Protein AF-A0A935SZF3-F1 (afdb_monomer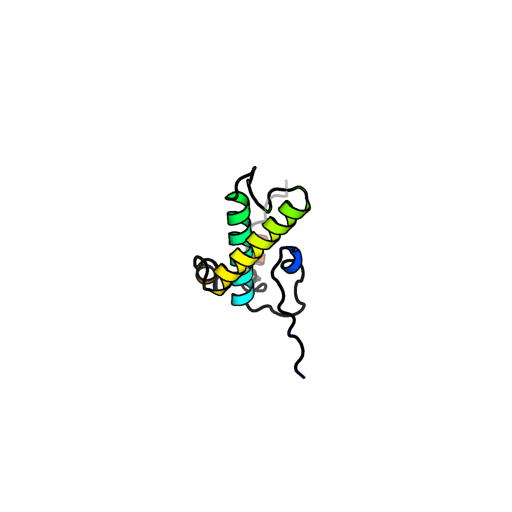_lite)

pLDDT: mean 71.47, std 18.25, range [33.41, 92.5]

Foldseek 3Di:
DDDPPPPPQLDVVSVVPPPPDPDDLLNVLLSVQLVVQLVVCVVPDDPQDDDDLRDDPRSVVVSSVVSSVVSSVLSVVCHPCRSVVCPPVPDDPPPPPPCPVVNVVVVVVVDDDPDDD

Radius of gyration: 24.17 Å; chains: 1; bounding box: 46×32×81 Å

Secondary structure (DSSP, 8-state):
----------SGGGSS---SS---HHHHHHHHHHHHHHHHHHHHS-SS--STT-SHHHHHHHHHHHHHHHHHHHHHTTTTSHHHHHTT-S--TT------HHHHHHHHHT-------

Sequence (117 aa):
MNAIDSVGIPTELSLGKMAEGKTDEATALRNFEAYFLGEMMRIAAPENPTGLFDGGQAGRMYR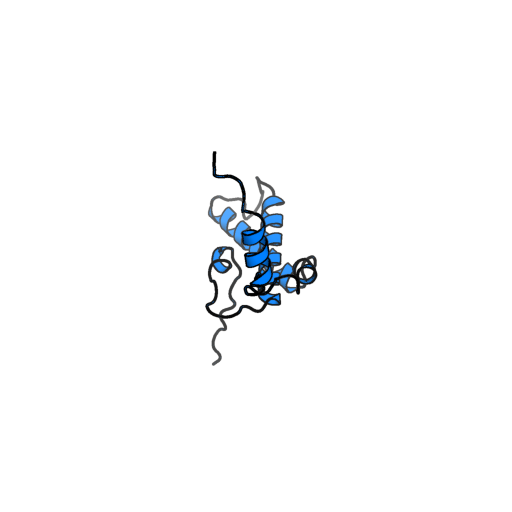EHFHQELARMVAESGGVGLAASMAGQLTKPGDEEKITPEAERASKAVRPEEQGR

Structure (mmCIF, N/CA/C/O backbone):
data_AF-A0A935SZF3-F1
#
_entry.id   AF-A0A935SZF3-F1
#
loop_
_atom_site.group_PDB
_atom_site.id
_atom_site.type_symbol
_atom_site.label_atom_id
_atom_site.label_alt_id
_atom_site.label_comp_id
_atom_site.label_asym_id
_atom_site.label_entity_id
_atom_site.label_seq_id
_atom_site.pdbx_PDB_ins_code
_atom_site.Cartn_x
_atom_site.Cartn_y
_atom_site.Cartn_z
_atom_site.occupancy
_atom_site.B_iso_or_equiv
_atom_site.auth_seq_id
_atom_site.auth_comp_id
_atom_site.auth_asym_id
_atom_site.auth_atom_id
_atom_site.pdbx_PDB_model_num
ATOM 1 N N . MET A 1 1 ? -27.575 11.885 -11.123 1.00 33.41 1 MET A N 1
ATOM 2 C CA . MET A 1 1 ? -26.174 11.669 -11.543 1.00 33.41 1 MET A CA 1
ATOM 3 C C . MET A 1 1 ? -25.353 11.715 -10.274 1.00 33.41 1 MET A C 1
ATOM 5 O O . MET A 1 1 ? -25.267 12.778 -9.675 1.00 33.41 1 MET A O 1
ATOM 9 N N . ASN A 1 2 ? -24.936 10.548 -9.783 1.00 35.25 2 ASN A N 1
ATOM 10 C CA . ASN A 1 2 ? -24.305 10.423 -8.472 1.00 35.25 2 ASN A CA 1
ATOM 11 C C . ASN A 1 2 ? -22.895 11.001 -8.504 1.00 35.25 2 ASN A C 1
ATOM 13 O O . ASN A 1 2 ? -22.170 10.828 -9.485 1.00 35.25 2 ASN A O 1
ATOM 17 N N . ALA A 1 3 ? -22.572 11.717 -7.430 1.00 41.19 3 ALA A N 1
ATOM 18 C CA . ALA A 1 3 ? -21.259 12.251 -7.146 1.00 41.19 3 ALA A CA 1
ATOM 19 C C . ALA A 1 3 ? -20.209 11.147 -7.292 1.00 41.19 3 ALA A C 1
ATOM 21 O O . ALA A 1 3 ? -20.414 10.017 -6.853 1.00 41.19 3 ALA A O 1
ATOM 22 N N . ILE A 1 4 ? -19.100 11.483 -7.941 1.00 39.12 4 ILE A N 1
ATOM 23 C CA . ILE A 1 4 ? -17.894 10.668 -7.916 1.00 39.12 4 ILE A CA 1
ATOM 24 C C . ILE A 1 4 ? -17.410 10.734 -6.469 1.00 39.12 4 ILE A C 1
ATOM 26 O O . ILE A 1 4 ? -16.824 11.738 -6.064 1.00 39.12 4 ILE A O 1
ATOM 30 N N . ASP A 1 5 ? -17.744 9.712 -5.681 1.00 38.84 5 ASP A N 1
ATOM 31 C CA . ASP A 1 5 ? -17.179 9.519 -4.353 1.00 38.84 5 ASP A CA 1
ATOM 32 C C . ASP A 1 5 ? -15.662 9.600 -4.494 1.00 38.84 5 ASP A C 1
ATOM 34 O O . ASP A 1 5 ? -15.050 8.888 -5.297 1.00 38.84 5 ASP A O 1
ATOM 38 N N . SER A 1 6 ? -15.054 10.529 -3.761 1.00 42.41 6 SER A N 1
ATOM 39 C CA . SER A 1 6 ? -13.610 10.647 -3.682 1.00 42.41 6 SER A CA 1
ATOM 40 C C . SER A 1 6 ? -13.075 9.353 -3.081 1.00 42.41 6 SER A C 1
ATOM 42 O O . SER A 1 6 ? -13.034 9.199 -1.860 1.00 42.41 6 SER A O 1
ATOM 44 N N . VAL A 1 7 ? -12.691 8.406 -3.934 1.00 42.78 7 VAL A N 1
ATOM 45 C CA . VAL A 1 7 ? -11.882 7.259 -3.541 1.00 42.78 7 VAL A CA 1
ATOM 46 C C . VAL A 1 7 ? -10.565 7.863 -3.074 1.00 42.78 7 VAL A C 1
ATOM 48 O O . VAL A 1 7 ? -9.718 8.222 -3.888 1.00 42.78 7 VAL A O 1
ATOM 51 N N . GLY A 1 8 ? -10.450 8.106 -1.769 1.00 43.38 8 GLY A N 1
ATOM 52 C CA . GLY A 1 8 ? -9.250 8.643 -1.153 1.00 43.38 8 GLY A CA 1
ATOM 53 C C . GLY A 1 8 ? -8.135 7.642 -1.378 1.00 43.38 8 GLY A C 1
ATOM 54 O O . GLY A 1 8 ? -8.052 6.655 -0.661 1.00 43.38 8 GLY A O 1
ATOM 55 N N . ILE A 1 9 ? -7.340 7.857 -2.424 1.00 44.31 9 ILE A N 1
ATOM 56 C CA . ILE A 1 9 ? -6.173 7.041 -2.746 1.00 44.31 9 ILE A CA 1
ATOM 57 C C . ILE A 1 9 ? -5.261 7.131 -1.524 1.00 44.31 9 ILE A C 1
ATOM 59 O O . ILE A 1 9 ? -4.775 8.230 -1.262 1.00 44.31 9 ILE A O 1
ATOM 63 N N . PRO A 1 10 ? -5.019 6.059 -0.751 1.00 49.09 10 PRO A N 1
ATOM 64 C CA . PRO A 1 10 ? -4.071 6.101 0.343 1.00 49.09 10 PRO A CA 1
ATOM 65 C C . PRO A 1 10 ? -2.643 6.064 -0.226 1.00 49.09 10 PRO A C 1
ATOM 67 O O . PRO A 1 10 ? -1.956 5.055 -0.181 1.00 49.09 10 PRO A O 1
ATOM 70 N N . THR A 1 11 ? -2.211 7.161 -0.845 1.00 54.22 11 THR A N 1
ATOM 71 C CA . THR A 1 11 ? -0.805 7.441 -1.164 1.00 54.22 11 THR A CA 1
ATOM 72 C C . THR A 1 11 ? -0.102 7.911 0.117 1.00 54.22 11 THR A C 1
ATOM 74 O O . THR A 1 11 ? -0.780 8.261 1.081 1.00 54.22 11 THR A O 1
ATOM 77 N N . GLU A 1 12 ? 1.231 8.019 0.161 1.00 49.06 12 GLU A N 1
ATOM 78 C CA . GLU A 1 12 ? 1.919 8.676 1.300 1.00 49.06 12 GLU A CA 1
ATOM 79 C C . GLU A 1 12 ? 1.337 10.074 1.622 1.00 49.06 12 GLU A C 1
ATOM 81 O O . GLU A 1 12 ? 1.348 10.530 2.762 1.00 49.06 12 GLU A O 1
ATOM 86 N N . LEU A 1 13 ? 0.714 10.710 0.623 1.00 43.34 13 LEU A N 1
ATOM 87 C CA . LEU A 1 13 ? -0.033 11.964 0.732 1.00 43.34 13 LEU A CA 1
ATOM 88 C C . LEU A 1 13 ? -1.335 11.887 1.562 1.00 43.34 13 LEU A C 1
ATOM 90 O O . LEU A 1 13 ? -1.852 12.914 2.002 1.00 43.34 13 LEU A O 1
ATOM 94 N N . SER A 1 14 ? -1.876 10.694 1.783 1.00 49.66 14 SER A N 1
ATOM 95 C CA . SER A 1 14 ? -3.153 10.450 2.467 1.00 49.66 14 SER A CA 1
ATOM 96 C C . SER A 1 14 ? -3.006 10.056 3.926 1.00 49.66 14 SER A C 1
ATOM 98 O O . SER A 1 14 ? -3.979 10.142 4.670 1.00 49.66 14 SER A O 1
ATOM 100 N N . LEU A 1 15 ? -1.786 9.746 4.372 1.00 52.81 15 LEU A N 1
ATOM 101 C CA . LEU A 1 15 ? -1.447 9.798 5.797 1.00 52.81 15 LEU A CA 1
ATOM 102 C C . LEU A 1 15 ? -1.479 11.246 6.331 1.00 52.81 15 LEU A C 1
ATOM 104 O O . LEU A 1 15 ? -1.604 11.457 7.532 1.00 52.81 15 LEU A O 1
ATOM 108 N N . GLY A 1 16 ? -1.398 12.245 5.440 1.00 40.94 16 GLY A N 1
ATOM 109 C CA . GLY A 1 16 ? -1.334 13.670 5.780 1.00 40.94 16 GLY A CA 1
ATOM 110 C C . GLY A 1 16 ? -2.675 14.405 5.866 1.00 40.94 16 GLY A C 1
ATOM 111 O O . GLY A 1 16 ? -2.723 15.503 6.419 1.00 40.94 16 GLY A O 1
ATOM 112 N N . LYS A 1 17 ? -3.782 13.833 5.374 1.00 47.19 17 LYS A N 1
ATOM 113 C CA . LYS A 1 17 ? -5.117 14.368 5.677 1.00 47.19 17 LYS A CA 1
ATOM 114 C C . LYS A 1 17 ? -5.647 13.652 6.908 1.00 47.19 17 LYS A C 1
ATOM 116 O O . LYS A 1 17 ? -6.379 12.673 6.796 1.00 47.19 17 LYS A O 1
ATOM 121 N N . MET A 1 18 ? -5.308 14.185 8.083 1.00 46.38 18 MET A N 1
ATOM 122 C CA . MET A 1 18 ? -6.175 14.033 9.249 1.00 46.38 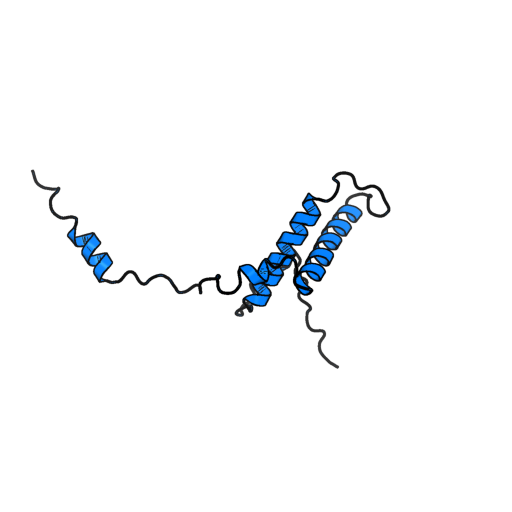18 MET A CA 1
ATOM 123 C C . MET A 1 18 ? -7.546 14.567 8.835 1.00 46.38 18 MET A C 1
ATOM 125 O O . MET A 1 18 ? -7.766 15.775 8.794 1.00 46.38 18 MET A O 1
ATOM 129 N N . ALA A 1 19 ? -8.436 13.675 8.404 1.00 49.44 19 ALA A N 1
ATOM 130 C CA . ALA A 1 19 ? -9.824 14.029 8.203 1.00 49.44 19 ALA A CA 1
ATOM 131 C C . ALA A 1 19 ? -10.321 14.597 9.537 1.00 49.44 19 ALA A C 1
ATOM 133 O O . ALA A 1 19 ? -10.109 13.986 10.582 1.00 49.44 19 ALA A O 1
ATOM 134 N N . GLU A 1 20 ? -10.982 15.751 9.518 1.00 52.34 20 GLU A N 1
ATOM 135 C CA . GLU A 1 20 ? -11.605 16.379 10.697 1.00 52.34 20 GLU A CA 1
ATOM 136 C C . GLU A 1 20 ? -12.774 15.545 11.281 1.00 52.34 20 GLU A C 1
ATOM 138 O O . GLU A 1 20 ? -13.616 16.048 12.021 1.00 52.34 20 G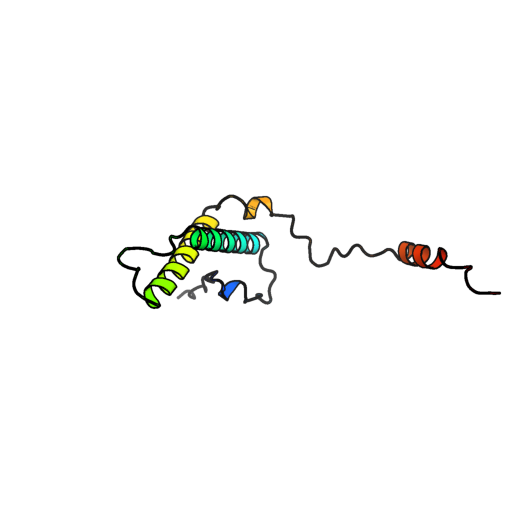LU A O 1
ATOM 143 N N . GLY A 1 21 ? -12.845 14.250 10.965 1.00 55.44 21 GLY A N 1
ATOM 144 C CA . GLY A 1 21 ? -13.809 13.289 11.478 1.00 55.44 21 GLY A CA 1
ATOM 145 C C . GLY A 1 21 ? -13.102 12.056 12.032 1.00 55.44 21 GLY A C 1
ATOM 146 O O . GLY A 1 21 ? -12.009 11.703 11.601 1.00 55.44 21 GLY A O 1
ATOM 147 N N . LYS A 1 22 ? -13.746 11.382 12.992 1.00 59.12 22 LYS A N 1
ATOM 148 C CA . LYS A 1 22 ? -13.304 10.080 13.510 1.00 59.12 22 LYS A CA 1
ATOM 149 C C . LYS A 1 22 ? -13.224 9.078 12.354 1.00 59.12 22 LYS A C 1
ATOM 151 O O . LYS A 1 22 ? -14.239 8.494 11.985 1.00 59.12 22 LYS A O 1
ATOM 156 N N . THR A 1 23 ? -12.037 8.901 11.781 1.00 64.25 23 THR A N 1
ATOM 157 C CA . THR A 1 23 ? -11.761 7.800 10.860 1.00 64.25 23 THR A CA 1
ATOM 158 C C . THR A 1 23 ? -12.011 6.496 11.604 1.00 64.25 23 THR A C 1
ATOM 160 O O . THR A 1 23 ? -11.533 6.313 12.723 1.00 64.25 23 THR A O 1
ATOM 163 N N . ASP A 1 24 ? -12.796 5.616 10.992 1.00 82.12 24 ASP A N 1
ATOM 164 C CA . ASP A 1 24 ? -13.047 4.274 11.498 1.00 82.12 24 ASP A CA 1
ATOM 165 C C . ASP A 1 24 ? -11.718 3.522 11.710 1.00 82.12 24 ASP A C 1
ATOM 167 O O . ASP A 1 24 ? -10.833 3.553 10.850 1.00 82.12 24 ASP A O 1
ATOM 171 N N . GLU A 1 25 ? -11.567 2.868 12.864 1.00 84.06 25 GLU A N 1
ATOM 172 C CA . GLU A 1 25 ? -10.324 2.198 13.271 1.00 84.06 25 GLU A CA 1
ATOM 173 C C . GLU A 1 25 ? -9.901 1.148 12.240 1.00 84.06 25 GLU A C 1
ATOM 175 O O . GLU A 1 25 ? -8.730 1.080 11.868 1.00 84.06 25 GLU A O 1
ATOM 180 N N . ALA A 1 26 ? -10.861 0.387 11.704 1.00 85.12 26 ALA A N 1
ATOM 181 C CA . ALA A 1 26 ? -10.572 -0.623 10.692 1.00 85.12 26 ALA A CA 1
ATOM 182 C C . ALA A 1 26 ? -10.041 0.008 9.396 1.00 85.12 26 ALA A C 1
ATOM 184 O O . ALA A 1 26 ? -9.140 -0.542 8.761 1.00 85.12 26 ALA A O 1
ATOM 185 N N . THR A 1 27 ? -10.544 1.186 9.026 1.00 85.25 27 THR A N 1
ATOM 186 C CA . THR A 1 27 ? -10.038 1.949 7.876 1.00 85.25 27 THR A CA 1
ATOM 187 C C . THR A 1 27 ? -8.622 2.473 8.130 1.00 85.25 27 THR A C 1
ATOM 189 O O . THR A 1 27 ? -7.758 2.350 7.261 1.00 85.25 27 THR A O 1
ATOM 192 N N . ALA A 1 28 ? -8.349 3.008 9.323 1.00 86.19 28 ALA A N 1
ATOM 193 C CA . ALA A 1 28 ? -7.018 3.490 9.693 1.00 86.19 28 ALA A CA 1
ATOM 194 C C . ALA A 1 28 ? -5.978 2.354 9.704 1.00 86.19 28 ALA A C 1
ATOM 196 O O . ALA A 1 28 ? -4.898 2.496 9.128 1.00 86.19 28 ALA A O 1
ATOM 197 N N . LEU A 1 29 ? -6.329 1.208 10.289 1.00 89.50 29 LEU A N 1
ATOM 198 C CA . LEU A 1 29 ? -5.470 0.026 10.349 1.00 89.50 29 LEU A CA 1
ATOM 199 C C . LEU A 1 29 ? -5.225 -0.591 8.968 1.00 89.50 29 LEU A C 1
ATOM 201 O O . LEU A 1 29 ? -4.099 -0.984 8.667 1.00 89.50 29 LEU A O 1
ATOM 205 N N . ARG A 1 30 ? -6.238 -0.622 8.094 1.00 89.75 30 ARG A N 1
ATOM 206 C CA . ARG A 1 30 ? -6.069 -1.068 6.703 1.00 89.75 30 ARG A CA 1
ATOM 207 C C . ARG A 1 30 ? -5.143 -0.141 5.917 1.00 89.75 30 ARG A C 1
ATOM 209 O O . ARG A 1 30 ? -4.284 -0.620 5.183 1.00 89.75 30 ARG A O 1
ATOM 216 N N . ASN A 1 31 ? -5.285 1.174 6.086 1.00 87.81 31 ASN A N 1
ATOM 217 C CA . ASN A 1 31 ? -4.398 2.149 5.447 1.00 87.81 31 ASN A CA 1
ATOM 218 C C . ASN A 1 31 ? -2.954 2.007 5.946 1.00 87.81 31 ASN A C 1
ATOM 220 O O . ASN A 1 31 ? -2.017 2.121 5.158 1.00 87.81 31 ASN A O 1
ATOM 224 N N . PHE A 1 32 ? -2.772 1.715 7.235 1.00 89.75 32 PHE A N 1
ATOM 225 C CA . PHE A 1 32 ? -1.461 1.409 7.797 1.00 89.75 32 PHE A CA 1
ATOM 226 C C . PHE A 1 32 ? -0.855 0.133 7.195 1.00 89.75 32 PHE A C 1
ATOM 228 O O . PHE A 1 32 ? 0.302 0.147 6.781 1.00 89.75 32 PHE A O 1
ATOM 235 N N . GLU A 1 33 ? -1.626 -0.953 7.090 1.00 90.50 33 GLU A N 1
ATOM 236 C CA . GLU A 1 33 ? -1.153 -2.192 6.462 1.00 90.50 33 GLU A CA 1
ATOM 237 C C . GLU A 1 33 ? -0.776 -1.975 4.987 1.00 90.50 33 GLU A C 1
ATOM 239 O O . GLU A 1 33 ? 0.277 -2.442 4.553 1.00 90.50 33 GLU A O 1
ATOM 244 N N . ALA A 1 34 ? -1.573 -1.208 4.235 1.00 91.44 34 ALA A N 1
ATOM 245 C CA . ALA A 1 34 ? -1.251 -0.832 2.858 1.00 91.44 34 ALA A CA 1
ATOM 246 C C . ALA A 1 34 ? 0.069 -0.050 2.772 1.00 91.44 34 ALA A C 1
ATOM 248 O O . ALA A 1 34 ? 0.921 -0.358 1.941 1.00 91.44 34 ALA A O 1
ATOM 249 N N . TYR A 1 35 ? 0.272 0.928 3.656 1.00 90.25 35 TYR A N 1
ATOM 250 C CA . TYR A 1 35 ? 1.521 1.684 3.723 1.00 90.25 35 TYR A CA 1
ATOM 251 C C . TYR A 1 35 ? 2.723 0.774 4.006 1.00 90.25 35 TYR A C 1
ATOM 253 O O . TYR A 1 35 ? 3.717 0.797 3.279 1.00 90.25 35 TYR A O 1
ATOM 261 N N . PHE A 1 36 ? 2.605 -0.073 5.029 1.00 92.25 36 PHE A N 1
ATOM 262 C CA . PHE A 1 36 ? 3.654 -1.004 5.426 1.00 92.25 36 PHE A CA 1
ATOM 263 C C . PHE A 1 36 ? 4.036 -1.956 4.286 1.00 92.25 36 PHE A C 1
ATOM 265 O O . PHE A 1 36 ? 5.217 -2.122 3.979 1.00 92.25 36 PHE A O 1
ATOM 272 N N . LEU A 1 37 ? 3.044 -2.554 3.622 1.00 92.19 37 LEU A N 1
ATOM 273 C CA . LEU A 1 37 ? 3.278 -3.442 2.485 1.00 92.19 37 LEU A CA 1
ATOM 274 C C . LEU A 1 37 ? 3.929 -2.704 1.310 1.00 92.19 37 LEU A C 1
ATOM 276 O O . LEU A 1 37 ? 4.826 -3.260 0.678 1.00 92.19 37 LEU A O 1
ATOM 280 N N . GLY A 1 38 ? 3.526 -1.460 1.044 1.00 91.62 38 GLY A N 1
ATOM 281 C CA . GLY A 1 38 ? 4.118 -0.631 -0.007 1.00 91.62 38 GLY A CA 1
ATOM 282 C C . GLY A 1 38 ? 5.603 -0.383 0.236 1.00 91.62 38 GLY A C 1
ATOM 283 O O . GLY A 1 38 ? 6.417 -0.550 -0.674 1.00 91.62 38 GLY A O 1
ATOM 284 N N . GLU A 1 39 ? 5.971 -0.079 1.479 1.00 91.38 39 GLU A N 1
ATOM 285 C CA . GLU A 1 39 ? 7.366 0.119 1.866 1.00 91.38 39 GLU A CA 1
ATOM 286 C C . GLU A 1 39 ? 8.177 -1.181 1.784 1.00 91.38 39 GLU A C 1
ATOM 288 O O . GLU A 1 39 ? 9.292 -1.192 1.258 1.00 91.38 39 GLU A O 1
ATOM 293 N N . MET A 1 40 ? 7.603 -2.309 2.211 1.00 92.50 40 MET A N 1
ATOM 294 C CA . MET A 1 40 ? 8.246 -3.619 2.063 1.00 92.50 40 MET A CA 1
ATOM 295 C C . MET A 1 40 ? 8.485 -3.978 0.595 1.00 92.50 40 MET A C 1
ATOM 297 O O . MET A 1 40 ? 9.570 -4.441 0.246 1.00 92.50 40 MET A O 1
ATOM 301 N N . MET A 1 41 ? 7.510 -3.723 -0.282 1.00 91.00 41 MET A N 1
ATOM 302 C CA . MET A 1 41 ? 7.666 -3.925 -1.724 1.00 91.00 41 MET A CA 1
ATOM 303 C C . MET A 1 41 ? 8.748 -3.013 -2.305 1.00 91.00 41 MET A C 1
ATOM 305 O O . MET A 1 41 ? 9.558 -3.465 -3.112 1.00 91.00 41 MET A O 1
ATOM 309 N N . ARG A 1 42 ? 8.807 -1.750 -1.869 1.00 88.88 42 ARG A N 1
ATOM 310 C CA . ARG A 1 42 ? 9.833 -0.793 -2.300 1.00 88.88 42 ARG A CA 1
ATOM 311 C C . ARG A 1 42 ? 11.240 -1.244 -1.901 1.00 88.88 42 ARG A C 1
ATOM 313 O O . ARG A 1 42 ? 12.148 -1.130 -2.719 1.00 88.88 42 ARG A O 1
ATOM 320 N N . ILE A 1 43 ? 11.417 -1.751 -0.680 1.00 90.94 43 ILE A N 1
ATOM 321 C CA . ILE A 1 43 ? 12.705 -2.256 -0.174 1.00 90.94 43 ILE A CA 1
ATOM 322 C C . ILE A 1 43 ? 13.096 -3.569 -0.862 1.00 90.94 43 ILE A C 1
ATOM 324 O O . ILE A 1 43 ? 14.264 -3.770 -1.182 1.00 90.94 43 ILE A O 1
ATOM 328 N N . ALA A 1 44 ? 12.131 -4.461 -1.098 1.00 89.94 44 ALA A N 1
ATOM 329 C CA . ALA A 1 44 ? 12.368 -5.731 -1.781 1.00 89.94 44 ALA A CA 1
ATOM 330 C C . ALA A 1 44 ? 12.620 -5.564 -3.290 1.00 89.94 44 ALA A C 1
ATOM 332 O O . ALA A 1 44 ? 13.131 -6.483 -3.935 1.00 89.94 44 ALA A O 1
ATOM 333 N N . ALA A 1 45 ? 12.247 -4.419 -3.868 1.00 87.12 45 ALA A N 1
ATOM 334 C CA . ALA A 1 45 ? 12.459 -4.141 -5.276 1.00 87.12 45 ALA A CA 1
ATOM 335 C C . ALA A 1 45 ? 13.962 -4.043 -5.604 1.00 87.12 45 ALA A C 1
ATOM 337 O O . ALA A 1 45 ? 14.741 -3.479 -4.835 1.00 87.12 45 ALA A O 1
ATOM 338 N N . PRO A 1 46 ? 14.388 -4.540 -6.777 1.00 84.88 46 PRO A N 1
ATOM 339 C CA . PRO A 1 46 ? 15.777 -4.436 -7.199 1.00 84.88 46 PRO A CA 1
ATOM 340 C C . PRO A 1 46 ? 16.194 -2.970 -7.380 1.00 84.88 46 PRO A C 1
ATOM 342 O O . PRO A 1 46 ? 15.464 -2.174 -7.974 1.00 84.88 46 PRO A O 1
ATOM 345 N N . GLU A 1 47 ? 17.405 -2.631 -6.927 1.00 79.38 47 GLU A N 1
ATOM 346 C CA . GLU A 1 47 ? 17.977 -1.282 -7.068 1.00 79.38 47 GLU A CA 1
ATOM 347 C C . GLU A 1 47 ? 18.161 -0.881 -8.539 1.00 79.38 47 GLU A C 1
ATOM 349 O O . GLU A 1 47 ? 17.935 0.271 -8.910 1.00 79.38 47 GLU A O 1
ATOM 354 N N . ASN A 1 48 ? 18.508 -1.860 -9.381 1.00 78.62 48 ASN A N 1
ATOM 355 C CA . ASN A 1 48 ? 18.712 -1.705 -10.820 1.00 78.62 48 ASN A CA 1
ATOM 356 C C . ASN A 1 48 ? 17.679 -2.544 -11.586 1.00 78.62 48 ASN A C 1
ATOM 358 O O . ASN A 1 48 ? 18.009 -3.632 -12.069 1.00 78.62 48 ASN A O 1
ATOM 362 N N . PRO A 1 49 ? 16.413 -2.100 -11.661 1.00 73.00 49 PRO A N 1
ATOM 363 C CA . PRO A 1 49 ? 15.415 -2.812 -12.437 1.00 73.00 49 PRO A CA 1
ATOM 364 C C . PRO A 1 49 ? 15.765 -2.708 -13.917 1.00 73.00 49 PRO A C 1
ATOM 366 O O . PRO A 1 49 ? 16.137 -1.643 -14.399 1.00 73.00 49 PRO A O 1
ATOM 369 N N . THR A 1 50 ? 15.625 -3.815 -14.632 1.00 74.56 50 THR A N 1
ATOM 370 C CA . THR A 1 50 ? 15.787 -3.882 -16.084 1.00 74.56 50 THR A CA 1
ATOM 371 C C . THR A 1 50 ? 14.410 -4.072 -16.718 1.00 74.56 50 THR A C 1
ATOM 373 O O . THR A 1 50 ? 13.622 -4.897 -16.249 1.00 74.56 50 THR A O 1
ATOM 376 N N . GLY A 1 51 ? 14.073 -3.294 -17.754 1.00 76.88 51 GLY A N 1
ATOM 377 C CA . GLY A 1 51 ? 12.812 -3.457 -18.489 1.00 76.88 51 GLY A CA 1
ATOM 378 C C . GLY A 1 51 ? 12.085 -2.154 -18.821 1.00 76.88 51 GLY A C 1
ATOM 379 O O . GLY A 1 51 ? 12.612 -1.062 -18.685 1.00 76.88 51 GLY A O 1
ATOM 380 N N . LEU A 1 52 ? 10.824 -2.266 -19.249 1.00 72.12 52 LEU A N 1
ATOM 381 C CA . LEU A 1 52 ? 10.055 -1.165 -19.854 1.00 72.12 52 LEU A CA 1
ATOM 382 C C . LEU A 1 52 ? 9.934 0.112 -18.988 1.00 72.12 52 LEU A C 1
ATOM 384 O O . LEU A 1 52 ? 9.700 1.191 -19.525 1.00 72.12 52 LEU A O 1
ATOM 388 N N . PHE A 1 53 ? 10.112 0.000 -17.666 1.00 78.56 53 PHE A N 1
ATOM 389 C CA . PHE A 1 53 ? 10.037 1.105 -16.699 1.00 78.56 53 PHE A CA 1
ATOM 390 C C . PHE A 1 53 ? 11.372 1.376 -15.975 1.00 78.56 53 PHE A C 1
ATOM 392 O O . PHE A 1 53 ? 11.381 1.912 -14.863 1.00 78.56 53 PHE A O 1
ATOM 399 N N . ASP A 1 54 ? 12.504 0.999 -16.578 1.00 72.06 54 ASP A N 1
ATOM 400 C CA . ASP A 1 54 ? 13.850 1.232 -16.029 1.00 72.06 54 ASP A CA 1
ATOM 401 C C . ASP A 1 54 ? 14.366 2.676 -16.214 1.00 72.06 54 ASP A C 1
ATOM 403 O O . ASP A 1 54 ? 15.295 3.112 -15.530 1.00 72.06 54 ASP A O 1
ATOM 407 N N . GLY A 1 55 ? 13.726 3.451 -17.093 1.00 71.31 55 GLY A N 1
ATOM 408 C CA . GLY A 1 55 ? 14.210 4.756 -17.524 1.00 71.31 55 GLY A CA 1
ATOM 409 C C . GLY A 1 55 ? 13.917 5.913 -16.562 1.00 71.31 55 GLY A C 1
ATOM 410 O O . GLY A 1 55 ? 12.777 6.362 -16.415 1.00 71.31 55 GLY A O 1
ATOM 411 N N . GLY A 1 56 ? 14.982 6.499 -16.007 1.00 81.44 56 GLY A N 1
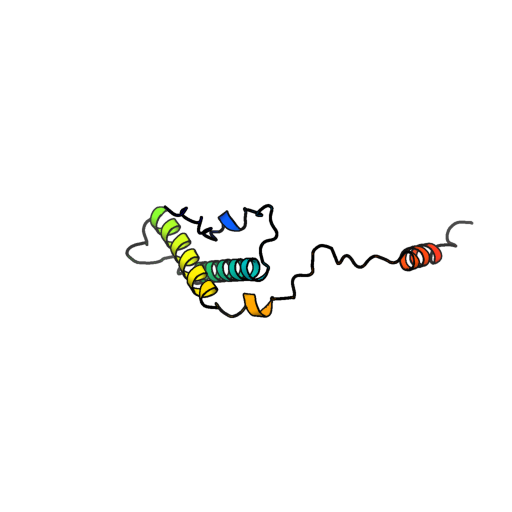ATOM 412 C CA . GLY A 1 56 ? 14.993 7.872 -15.490 1.00 81.44 56 GLY A CA 1
ATOM 413 C C . GLY A 1 56 ? 14.026 8.166 -14.334 1.00 81.44 56 GLY A C 1
ATOM 414 O O . GLY A 1 56 ? 13.634 7.291 -13.567 1.00 81.44 56 GLY A O 1
ATOM 415 N N . GLN A 1 57 ? 13.674 9.443 -14.165 1.00 82.44 57 GLN A N 1
ATOM 416 C CA . GLN A 1 57 ? 12.797 9.894 -13.077 1.00 82.44 57 GLN A CA 1
ATOM 417 C C . GLN A 1 57 ? 11.350 9.413 -13.245 1.00 82.44 57 GLN A C 1
ATOM 419 O O . GLN A 1 57 ? 10.714 9.053 -12.259 1.00 82.44 57 GLN A O 1
ATOM 424 N N . ALA A 1 58 ? 10.851 9.352 -14.483 1.00 85.75 58 ALA A N 1
ATOM 425 C CA . ALA A 1 58 ? 9.491 8.901 -14.767 1.00 85.75 58 ALA A CA 1
ATOM 426 C C . ALA A 1 58 ? 9.285 7.418 -14.411 1.00 85.75 58 ALA A C 1
ATOM 428 O O . ALA A 1 58 ? 8.290 7.080 -13.773 1.00 85.75 58 ALA A O 1
ATOM 429 N N . GLY A 1 59 ? 10.244 6.546 -14.747 1.00 87.06 59 GLY A N 1
ATOM 430 C CA . GLY A 1 59 ? 10.194 5.129 -14.375 1.00 87.06 59 GLY A CA 1
ATOM 431 C C . GLY A 1 59 ? 10.229 4.914 -12.860 1.00 87.06 59 GLY A C 1
ATOM 432 O O . GLY A 1 59 ? 9.513 4.058 -12.341 1.00 87.06 59 GLY A O 1
ATOM 433 N N . ARG A 1 60 ? 10.996 5.739 -12.129 1.00 84.38 60 ARG A N 1
ATOM 434 C CA . ARG A 1 60 ? 11.009 5.723 -10.656 1.00 84.38 60 ARG A CA 1
ATOM 435 C C . ARG A 1 60 ? 9.646 6.081 -10.063 1.00 84.38 60 ARG A C 1
ATOM 437 O O . ARG A 1 60 ? 9.119 5.285 -9.295 1.00 84.38 60 ARG A O 1
ATOM 444 N N . MET A 1 61 ? 9.044 7.196 -10.485 1.00 86.44 61 MET A N 1
ATOM 445 C CA . MET A 1 61 ? 7.715 7.600 -9.997 1.00 86.44 61 MET A CA 1
ATOM 446 C C . MET A 1 61 ? 6.639 6.562 -10.330 1.00 86.44 61 MET A C 1
ATOM 448 O O . MET A 1 61 ? 5.797 6.246 -9.495 1.00 86.44 61 MET A O 1
ATOM 452 N N . TYR A 1 62 ? 6.678 5.989 -11.538 1.00 88.94 62 TYR A N 1
ATOM 453 C CA . TYR A 1 62 ? 5.748 4.927 -11.916 1.00 88.94 62 TYR A CA 1
ATOM 454 C C . TYR A 1 62 ? 5.862 3.717 -10.984 1.00 88.94 62 TYR A C 1
ATOM 456 O O . TYR A 1 62 ? 4.852 3.226 -10.490 1.00 88.94 62 TYR A O 1
ATOM 464 N N . ARG A 1 63 ? 7.084 3.247 -10.715 1.00 87.50 63 ARG A N 1
ATOM 465 C CA . ARG A 1 63 ? 7.325 2.111 -9.813 1.00 87.50 63 ARG A CA 1
ATOM 466 C C . ARG A 1 63 ? 6.866 2.394 -8.388 1.00 87.50 63 ARG A C 1
ATOM 468 O O . ARG A 1 63 ? 6.295 1.512 -7.759 1.00 87.50 63 ARG A O 1
ATOM 475 N N . GLU A 1 64 ? 7.109 3.600 -7.885 1.00 87.31 64 GLU A N 1
ATOM 476 C CA . GLU A 1 64 ? 6.638 4.024 -6.562 1.00 87.31 64 GLU A CA 1
ATOM 477 C C . GLU A 1 64 ? 5.112 3.921 -6.465 1.00 87.31 64 GLU A C 1
ATOM 479 O O . GLU A 1 64 ? 4.599 3.251 -5.568 1.00 87.31 64 GLU A O 1
ATOM 484 N N . HIS A 1 65 ? 4.387 4.475 -7.439 1.00 89.38 65 HIS A N 1
ATOM 485 C CA . HIS A 1 65 ? 2.928 4.360 -7.489 1.00 89.38 65 HIS A CA 1
ATOM 486 C C . HIS A 1 65 ? 2.448 2.925 -7.709 1.00 89.38 65 HIS A C 1
ATOM 488 O O . HIS A 1 65 ? 1.461 2.503 -7.113 1.00 89.38 65 HIS A O 1
ATOM 494 N N . PHE A 1 66 ? 3.157 2.149 -8.523 1.00 90.38 66 PHE A N 1
ATOM 495 C CA . PHE A 1 66 ? 2.824 0.752 -8.768 1.00 90.38 66 PHE A CA 1
ATOM 496 C C . PHE A 1 66 ? 2.883 -0.083 -7.482 1.00 90.38 66 PHE A C 1
ATOM 498 O O . PHE A 1 66 ? 1.949 -0.830 -7.199 1.00 90.38 66 PHE A O 1
ATOM 505 N N . HIS A 1 67 ? 3.934 0.074 -6.670 1.00 90.62 67 HIS A N 1
ATOM 506 C CA . HIS A 1 67 ? 4.028 -0.613 -5.380 1.00 90.62 67 HIS A CA 1
ATOM 507 C C . HIS A 1 67 ? 2.938 -0.158 -4.403 1.00 90.62 67 HIS A C 1
ATOM 509 O O . HIS A 1 67 ? 2.371 -0.992 -3.703 1.00 90.62 67 HIS A O 1
ATOM 515 N N . GLN A 1 68 ? 2.606 1.136 -4.383 1.00 89.94 68 GLN A N 1
ATOM 516 C CA . GLN A 1 68 ? 1.528 1.668 -3.541 1.00 89.94 68 GLN A CA 1
ATOM 517 C C . GLN A 1 68 ? 0.164 1.066 -3.905 1.00 89.94 68 GLN A C 1
ATOM 519 O O . GLN A 1 68 ? -0.560 0.608 -3.021 1.00 89.94 68 GLN A O 1
ATOM 524 N N . GLU A 1 69 ? -0.178 1.005 -5.194 1.00 91.25 69 GLU A N 1
ATOM 525 C CA . GLU A 1 69 ? -1.451 0.427 -5.641 1.00 91.25 69 GLU A CA 1
ATOM 526 C C . GLU A 1 69 ? -1.506 -1.088 -5.417 1.00 91.25 69 GLU A C 1
ATOM 528 O O . GLU A 1 69 ? -2.532 -1.611 -4.977 1.00 91.25 69 GLU A O 1
ATOM 533 N N . LEU A 1 70 ? -0.400 -1.805 -5.645 1.00 91.19 70 LEU A N 1
ATOM 534 C CA . LEU A 1 70 ? -0.311 -3.225 -5.300 1.00 91.19 70 LEU A CA 1
ATOM 535 C C . LEU A 1 70 ? -0.553 -3.454 -3.809 1.00 91.19 70 LEU A C 1
ATOM 537 O O . LEU A 1 70 ? -1.374 -4.293 -3.439 1.00 91.19 70 LEU A O 1
ATOM 541 N N . ALA A 1 71 ? 0.127 -2.698 -2.955 1.00 90.94 71 ALA A N 1
ATOM 542 C CA . ALA A 1 71 ? -0.007 -2.821 -1.514 1.00 90.94 71 ALA A CA 1
ATOM 543 C C . ALA A 1 71 ? -1.427 -2.507 -1.027 1.00 90.94 71 ALA A C 1
ATOM 545 O O . ALA A 1 71 ? -1.960 -3.221 -0.176 1.00 90.94 71 ALA A O 1
ATOM 546 N N . ARG A 1 72 ? -2.073 -1.498 -1.621 1.00 88.94 72 ARG A N 1
ATOM 547 C CA . ARG A 1 72 ? -3.476 -1.171 -1.369 1.00 88.94 72 ARG A CA 1
ATOM 548 C C . ARG A 1 72 ? -4.404 -2.326 -1.732 1.00 88.94 72 ARG A C 1
ATOM 550 O O . ARG A 1 72 ? -5.203 -2.728 -0.892 1.00 88.94 72 ARG A O 1
ATOM 557 N N . MET A 1 73 ? -4.300 -2.866 -2.948 1.00 90.69 73 MET A N 1
ATOM 558 C CA . MET A 1 73 ? -5.145 -3.986 -3.384 1.00 90.69 73 MET A CA 1
ATOM 559 C C . MET A 1 73 ? -4.971 -5.202 -2.468 1.00 90.69 73 MET A C 1
ATOM 561 O O . MET A 1 73 ? -5.949 -5.851 -2.094 1.00 90.69 73 MET A O 1
ATOM 565 N N . VAL A 1 74 ? -3.731 -5.477 -2.054 1.00 89.44 74 VAL A N 1
ATOM 566 C CA . VAL A 1 74 ? -3.427 -6.561 -1.116 1.00 89.44 74 VAL A CA 1
ATOM 567 C C . VAL A 1 74 ? -4.082 -6.300 0.244 1.00 89.44 74 VAL A C 1
ATOM 569 O O . VAL A 1 74 ? -4.820 -7.162 0.721 1.00 89.44 74 VAL A O 1
ATOM 572 N N . ALA A 1 75 ? -3.911 -5.114 0.833 1.00 89.62 75 ALA A N 1
ATOM 573 C CA . ALA A 1 75 ? -4.534 -4.749 2.110 1.00 89.62 75 ALA A CA 1
ATOM 574 C C . ALA A 1 75 ? -6.077 -4.745 2.052 1.00 89.62 75 ALA A C 1
ATOM 576 O O . ALA A 1 75 ? -6.736 -5.204 2.984 1.00 89.62 75 ALA A O 1
ATOM 577 N N . GLU A 1 76 ? -6.678 -4.286 0.949 1.00 86.88 76 GLU A N 1
ATOM 578 C CA . GLU A 1 76 ? -8.133 -4.328 0.733 1.00 86.88 76 GLU A CA 1
ATOM 579 C C . GLU A 1 76 ? -8.673 -5.765 0.690 1.00 86.88 76 GLU A C 1
ATOM 581 O O . GLU A 1 76 ? -9.773 -6.017 1.184 1.00 86.88 76 GLU A O 1
ATOM 586 N N . SER A 1 77 ? -7.889 -6.715 0.171 1.00 86.81 77 SER A N 1
ATOM 587 C CA . SER A 1 77 ? -8.245 -8.142 0.138 1.00 86.81 77 SER A CA 1
ATOM 588 C C . SER A 1 77 ? -8.004 -8.902 1.454 1.00 86.81 77 SER A C 1
ATOM 590 O O . SER A 1 77 ? -8.286 -10.098 1.522 1.00 86.81 77 SER A O 1
ATOM 592 N N . GLY A 1 78 ? -7.520 -8.227 2.503 1.00 79.62 78 GLY A N 1
ATOM 593 C CA . GLY A 1 78 ? -7.227 -8.822 3.815 1.00 79.62 78 GLY A CA 1
ATOM 594 C C . GLY A 1 78 ? -5.738 -8.915 4.161 1.00 79.62 78 GLY A C 1
ATOM 595 O O . GLY A 1 78 ? -5.403 -9.284 5.285 1.00 79.62 78 GLY A O 1
ATOM 596 N N . GLY A 1 79 ? -4.858 -8.540 3.231 1.00 85.62 79 GLY A N 1
ATOM 597 C CA . GLY A 1 79 ? -3.447 -8.294 3.498 1.00 85.62 79 GLY A CA 1
ATOM 598 C C . GLY A 1 79 ? -2.689 -9.492 4.065 1.00 85.62 79 GLY A C 1
ATOM 599 O O . GLY A 1 79 ? -2.874 -10.636 3.649 1.00 85.62 79 GLY A O 1
ATOM 600 N N . VAL A 1 80 ? -1.808 -9.201 5.021 1.00 89.81 80 VAL A N 1
ATOM 601 C CA . VAL A 1 80 ? -1.071 -10.201 5.811 1.00 89.81 80 VAL A CA 1
ATOM 602 C C . VAL A 1 80 ? -1.702 -10.403 7.195 1.00 89.81 80 VAL A C 1
ATOM 604 O O . VAL A 1 80 ? -1.189 -11.173 8.004 1.00 89.81 80 VAL A O 1
ATOM 607 N N . GLY A 1 81 ? -2.819 -9.721 7.469 1.00 89.25 81 GLY A N 1
ATOM 608 C CA . GLY A 1 81 ? -3.541 -9.768 8.738 1.00 89.25 81 GLY A CA 1
ATOM 609 C C . GLY A 1 81 ? -3.006 -8.805 9.800 1.00 89.25 81 GLY A C 1
ATOM 610 O O . GLY A 1 81 ? -3.390 -8.923 10.963 1.00 89.25 81 GLY A O 1
ATOM 611 N N . LEU A 1 82 ? -2.151 -7.844 9.434 1.00 89.31 82 LEU A N 1
ATOM 612 C CA . LEU A 1 82 ? -1.604 -6.853 10.366 1.00 89.31 82 LEU A CA 1
ATOM 613 C C . LEU A 1 82 ? -2.699 -5.911 10.876 1.00 89.31 82 LEU A C 1
ATOM 615 O O . LEU A 1 82 ? -2.778 -5.633 12.069 1.00 89.31 82 LEU A O 1
ATOM 619 N N . ALA A 1 83 ? -3.599 -5.480 9.990 1.00 88.81 83 ALA A N 1
ATOM 620 C CA . ALA A 1 83 ? -4.736 -4.659 10.392 1.00 88.81 83 ALA A CA 1
ATOM 621 C C . ALA A 1 83 ? -5.657 -5.408 11.373 1.00 88.81 83 ALA A C 1
ATOM 623 O O . ALA A 1 83 ? -6.140 -4.834 12.345 1.00 88.81 83 ALA A O 1
ATOM 624 N N . ALA A 1 84 ? -5.867 -6.708 11.149 1.00 87.75 84 ALA A N 1
ATOM 625 C CA . ALA A 1 84 ? -6.695 -7.538 12.018 1.00 87.75 84 ALA A CA 1
ATOM 626 C C . ALA A 1 84 ? -6.036 -7.804 13.380 1.00 87.75 84 ALA A C 1
ATOM 628 O O . ALA A 1 84 ? -6.732 -7.834 14.393 1.00 87.75 84 ALA A O 1
ATOM 629 N N . SER A 1 85 ? -4.711 -7.980 13.426 1.00 90.31 85 SER A N 1
ATOM 630 C CA . SER A 1 85 ? -3.996 -8.250 14.678 1.00 90.31 85 SER A CA 1
ATOM 631 C C . SER A 1 85 ? -3.957 -7.040 15.612 1.00 90.31 85 SER A C 1
ATOM 633 O O . SER A 1 85 ? -3.925 -7.220 16.827 1.00 90.31 85 SER A O 1
ATOM 635 N N . MET A 1 86 ? -4.005 -5.824 15.062 1.00 87.69 86 MET A N 1
ATOM 636 C CA . MET A 1 86 ? -3.967 -4.564 15.812 1.00 87.69 86 MET A CA 1
ATOM 637 C C . MET A 1 86 ? -5.354 -4.012 16.173 1.00 87.69 86 MET A C 1
ATOM 639 O O . MET A 1 86 ? -5.447 -3.053 16.939 1.00 87.69 86 MET A O 1
ATOM 643 N N . ALA A 1 87 ? -6.429 -4.602 15.645 1.00 84.94 87 ALA A N 1
ATOM 644 C CA . ALA A 1 87 ? -7.791 -4.154 15.913 1.00 84.94 87 ALA A CA 1
ATOM 645 C C . ALA A 1 87 ? -8.126 -4.231 17.413 1.00 84.94 87 ALA A C 1
ATOM 647 O O . ALA A 1 87 ? -7.889 -5.247 18.069 1.00 84.94 87 ALA A O 1
ATOM 648 N N . GLY A 1 88 ? -8.686 -3.151 17.960 1.00 82.56 88 GLY A N 1
ATOM 649 C CA . GLY A 1 88 ? -9.036 -3.026 19.374 1.00 82.56 88 GLY A CA 1
ATOM 650 C C . GLY A 1 88 ? -7.853 -2.720 20.298 1.00 82.56 88 GLY A C 1
ATOM 651 O O . GLY A 1 88 ? -8.055 -2.620 21.507 1.00 82.56 88 GLY A O 1
ATOM 652 N N . GLN A 1 89 ? -6.637 -2.569 19.759 1.00 82.00 89 GLN A N 1
ATOM 653 C CA . GLN A 1 89 ? -5.444 -2.192 20.529 1.00 82.00 89 GLN A CA 1
ATOM 654 C C . GLN A 1 89 ? -5.143 -0.692 20.473 1.00 82.00 89 GLN A C 1
ATOM 656 O O . GLN A 1 89 ? -4.316 -0.211 21.248 1.00 82.00 89 GLN A O 1
ATOM 661 N N . LEU A 1 90 ? -5.803 0.064 19.587 1.00 74.75 90 LEU A N 1
ATOM 662 C CA . LEU A 1 90 ? -5.714 1.519 19.613 1.00 74.75 90 LEU A CA 1
ATOM 663 C C . LEU A 1 90 ? -6.506 2.015 20.826 1.00 74.75 90 LEU A C 1
ATOM 665 O O . LEU A 1 90 ? -7.734 2.117 20.798 1.00 74.75 90 LEU A O 1
ATOM 669 N N . THR A 1 91 ? -5.794 2.301 21.919 1.00 66.31 91 THR A N 1
ATOM 670 C CA . THR A 1 91 ? -6.365 2.989 23.077 1.0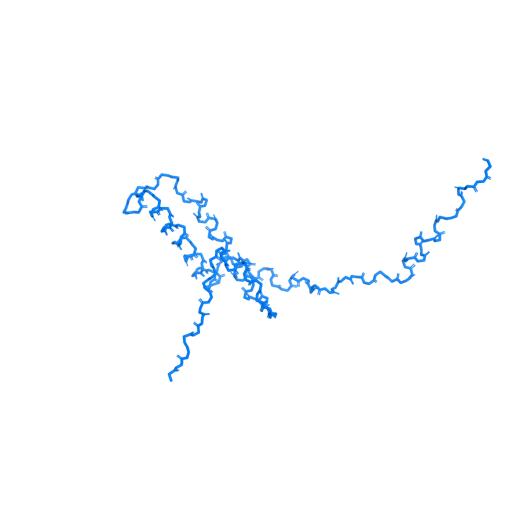0 66.31 91 THR A CA 1
ATOM 671 C C . THR A 1 91 ? -7.055 4.261 22.606 1.00 66.31 91 THR A C 1
ATOM 673 O O . THR A 1 91 ? -6.549 4.996 21.752 1.00 66.31 91 THR A O 1
ATOM 676 N N . LYS A 1 92 ? -8.247 4.531 23.145 1.00 63.66 92 LYS A N 1
ATOM 677 C CA . LYS A 1 92 ? -8.927 5.788 22.846 1.00 63.66 92 LYS A CA 1
ATOM 678 C C . LYS A 1 92 ? -8.024 6.917 23.346 1.00 63.66 92 LYS A C 1
ATOM 680 O O . LYS A 1 92 ? -7.671 6.900 24.527 1.00 63.66 92 LYS A O 1
ATOM 685 N N . PRO A 1 93 ? -7.664 7.907 22.510 1.00 52.53 93 PRO A N 1
ATOM 686 C CA . PRO A 1 93 ? -7.045 9.125 23.014 1.00 52.53 93 PRO A CA 1
ATOM 687 C C . PRO A 1 93 ? -8.045 9.769 23.988 1.00 52.53 93 PRO A C 1
ATOM 689 O O . PRO A 1 93 ? -9.083 10.287 23.572 1.00 52.53 93 PRO A O 1
ATOM 692 N N . GLY A 1 94 ? -7.800 9.601 25.289 1.00 52.31 94 GLY A N 1
ATOM 693 C CA . GLY A 1 94 ? -8.748 9.910 26.364 1.00 52.31 94 GLY A CA 1
ATOM 694 C C . GLY A 1 94 ? -8.703 8.950 27.558 1.00 52.31 94 GLY A C 1
ATOM 695 O O . GLY A 1 94 ? -9.119 9.350 28.643 1.00 52.31 94 GLY A O 1
ATOM 696 N N . ASP A 1 95 ? -8.147 7.744 27.404 1.00 50.47 95 ASP A N 1
ATOM 697 C CA . ASP A 1 95 ? -7.819 6.854 28.530 1.00 50.47 95 ASP A CA 1
ATOM 698 C C . ASP A 1 95 ? -6.448 7.235 29.124 1.00 50.47 95 ASP A C 1
ATOM 700 O O . ASP A 1 95 ? -5.553 6.412 29.300 1.00 50.47 95 ASP A O 1
ATOM 704 N N . GLU A 1 96 ? -6.266 8.526 29.411 1.00 53.72 96 GLU A N 1
ATOM 705 C CA . GLU A 1 96 ? -5.302 8.934 30.424 1.00 53.72 96 GLU A CA 1
ATOM 706 C C . GLU A 1 96 ? -5.869 8.426 31.744 1.00 53.72 96 GLU A C 1
ATOM 708 O O . GLU A 1 96 ? -6.921 8.879 32.208 1.00 53.72 96 GLU A O 1
ATOM 713 N N . GLU A 1 97 ? -5.210 7.419 32.305 1.00 52.59 97 GLU A N 1
ATOM 714 C CA . GLU A 1 97 ? -5.425 6.954 33.663 1.00 52.59 97 GLU A CA 1
ATOM 715 C C . GLU A 1 97 ? -5.472 8.191 34.565 1.00 52.59 97 GLU A C 1
ATOM 717 O O . GLU A 1 97 ? -4.453 8.838 34.810 1.00 52.59 97 GLU A O 1
ATOM 722 N N . LYS A 1 98 ? -6.686 8.598 34.965 1.00 49.88 98 LYS A N 1
ATOM 723 C CA . LYS A 1 98 ? -6.889 9.736 35.858 1.00 49.88 98 LYS A CA 1
ATOM 724 C C . LYS A 1 98 ? -6.089 9.421 37.104 1.00 49.88 98 LYS A C 1
ATOM 726 O O . LYS A 1 98 ? -6.539 8.614 37.915 1.00 49.88 98 LYS A O 1
ATOM 731 N N . ILE A 1 99 ? -4.919 10.044 37.233 1.00 56.69 99 ILE A N 1
ATOM 732 C CA . ILE A 1 99 ? -4.119 10.010 38.448 1.00 56.69 99 ILE A CA 1
ATOM 733 C C . ILE A 1 99 ? -5.088 10.419 39.545 1.00 56.69 99 ILE A C 1
ATOM 735 O O . ILE A 1 99 ? -5.585 11.549 39.569 1.00 56.69 99 ILE A O 1
ATOM 739 N N . THR A 1 100 ? -5.481 9.457 40.375 1.00 64.44 100 THR A N 1
ATOM 740 C CA . THR A 1 100 ? -6.458 9.730 41.413 1.00 64.44 100 THR A CA 1
ATOM 741 C C . THR A 1 100 ? -5.852 10.796 42.327 1.00 64.44 100 THR A C 1
ATOM 743 O O . THR A 1 100 ? -4.643 10.782 42.581 1.00 64.44 100 THR A O 1
ATOM 746 N N . PRO A 1 101 ? -6.657 11.724 42.870 1.00 61.19 101 PRO A N 1
ATOM 747 C CA . PRO A 1 101 ? -6.166 12.733 43.814 1.00 61.19 101 PRO A CA 1
ATOM 748 C C . PRO A 1 101 ? -5.498 12.112 45.059 1.00 61.19 101 PRO A C 1
ATOM 750 O O . PRO A 1 101 ? -4.836 12.801 45.831 1.00 61.19 101 PRO A O 1
ATOM 753 N N . GLU A 1 102 ? -5.657 10.804 45.257 1.00 59.03 102 GLU A N 1
ATOM 754 C CA . GLU A 1 102 ? -4.977 9.997 46.263 1.00 59.03 102 GLU A CA 1
ATOM 755 C C . GLU A 1 102 ? -3.497 9.733 45.926 1.00 59.03 102 GLU A C 1
ATOM 757 O O . GLU A 1 102 ? -2.648 9.862 46.808 1.00 59.03 102 GLU A O 1
ATOM 762 N N . ALA A 1 103 ? -3.156 9.482 44.656 1.00 60.31 103 ALA A N 1
ATOM 763 C CA . ALA A 1 103 ? -1.773 9.314 44.203 1.00 60.31 103 ALA A CA 1
ATOM 764 C C . ALA A 1 103 ? -0.971 10.630 44.289 1.00 60.31 103 ALA A C 1
ATOM 766 O O . ALA A 1 103 ? 0.201 10.629 44.674 1.00 60.31 103 ALA A O 1
ATOM 767 N N . GLU A 1 104 ? -1.619 11.773 44.038 1.00 57.75 104 GLU A N 1
ATOM 768 C CA . GLU A 1 104 ? -1.007 13.099 44.210 1.00 57.75 104 GLU A CA 1
ATOM 769 C C . GLU A 1 104 ? -0.747 13.424 45.697 1.00 57.75 104 GLU A C 1
ATOM 771 O O . GLU A 1 104 ? 0.299 13.975 46.057 1.00 57.75 104 GLU A O 1
ATOM 776 N N . ARG A 1 105 ? -1.657 13.017 46.596 1.00 60.44 105 ARG A N 1
ATOM 777 C CA . ARG A 1 105 ? -1.478 13.152 48.055 1.00 60.44 105 ARG A CA 1
ATOM 778 C C . ARG A 1 105 ? -0.384 12.231 48.590 1.00 60.44 105 ARG A C 1
ATOM 780 O O . ARG A 1 105 ? 0.405 12.676 49.421 1.00 60.44 105 ARG A O 1
ATOM 787 N N . ALA A 1 106 ? -0.293 11.001 48.088 1.00 59.75 106 ALA A N 1
ATOM 788 C CA . ALA A 1 106 ? 0.771 10.066 48.448 1.00 59.75 106 ALA A CA 1
ATOM 789 C C . ALA A 1 106 ? 2.153 10.587 48.014 1.00 59.75 106 ALA A C 1
ATOM 791 O O . ALA A 1 106 ? 3.098 10.543 48.799 1.00 59.75 106 ALA A O 1
ATOM 792 N N . SER A 1 107 ? 2.264 11.188 46.823 1.00 60.84 107 SER A N 1
ATOM 793 C CA . SER A 1 107 ? 3.519 11.799 46.363 1.00 60.84 107 SER A CA 1
ATOM 794 C C . SER A 1 107 ? 3.941 13.020 47.192 1.00 60.84 107 SER A C 1
ATOM 796 O O . SER A 1 107 ? 5.140 13.261 47.341 1.00 60.84 107 SER A O 1
ATOM 798 N N . LYS A 1 108 ? 2.991 13.798 47.730 1.00 58.97 108 LYS A N 1
ATOM 799 C CA . LYS A 1 108 ? 3.283 14.951 48.604 1.00 58.97 108 LYS A CA 1
ATOM 800 C C . LYS A 1 108 ? 3.595 14.550 50.048 1.00 58.97 108 LYS A C 1
ATOM 802 O O . LYS A 1 108 ? 4.387 15.223 50.697 1.00 58.97 108 LYS A O 1
ATOM 807 N N . ALA A 1 109 ? 3.005 13.463 50.543 1.00 57.91 109 ALA A N 1
ATOM 808 C CA . ALA A 1 109 ? 3.184 13.001 51.921 1.00 57.91 109 ALA A CA 1
ATOM 809 C C . ALA A 1 109 ? 4.538 12.316 52.183 1.00 57.91 109 ALA A C 1
ATOM 811 O O . ALA A 1 109 ? 4.951 12.226 53.333 1.00 57.91 109 ALA A O 1
ATOM 812 N N . VAL A 1 110 ? 5.245 11.860 51.142 1.00 57.91 110 VAL A N 1
ATOM 813 C CA . VAL A 1 110 ? 6.548 11.173 51.273 1.00 57.91 110 VAL A CA 1
ATOM 814 C C . VAL A 1 110 ? 7.733 12.153 51.369 1.00 57.91 110 VAL A C 1
ATOM 816 O O . VAL A 1 110 ? 8.863 11.734 51.598 1.00 57.91 110 VAL A O 1
ATOM 819 N N . ARG A 1 111 ? 7.505 13.471 51.251 1.00 61.03 111 ARG A N 1
ATOM 820 C CA . ARG A 1 111 ? 8.550 14.495 51.432 1.00 61.03 111 ARG A CA 1
ATOM 821 C C . ARG A 1 111 ? 8.219 15.534 52.514 1.00 61.03 111 ARG A C 1
ATOM 823 O O . ARG A 1 111 ? 7.984 16.698 52.194 1.00 61.03 111 ARG A O 1
ATOM 830 N N . PRO A 1 112 ? 8.277 15.153 53.793 1.00 52.72 112 PRO A N 1
ATOM 831 C CA . PRO A 1 112 ? 8.746 16.050 54.837 1.00 52.72 112 PRO A CA 1
ATOM 832 C C . PRO A 1 112 ? 10.040 15.494 55.456 1.00 52.72 112 PRO A C 1
ATOM 834 O O . PRO A 1 112 ? 10.237 14.286 55.472 1.00 52.72 112 PRO A O 1
ATOM 837 N N . GLU A 1 113 ? 10.886 16.378 55.995 1.00 53.62 113 GLU A N 1
ATOM 838 C CA . GLU A 1 113 ? 12.092 16.076 56.802 1.00 53.62 113 GLU A CA 1
ATOM 839 C C . GLU A 1 113 ? 13.464 15.986 56.090 1.00 53.62 113 GLU A C 1
ATOM 841 O O . GLU A 1 113 ? 14.315 15.207 56.496 1.00 53.62 113 GLU A O 1
ATOM 846 N N . GLU A 1 114 ? 13.769 16.856 55.120 1.00 54.53 114 GLU A N 1
ATOM 847 C CA . GLU A 1 114 ? 15.170 17.287 54.908 1.00 54.53 114 GLU A CA 1
ATOM 848 C C . GLU A 1 114 ? 15.240 18.787 54.605 1.00 54.53 114 GLU A C 1
ATOM 850 O O . GLU A 1 114 ? 15.443 19.214 53.470 1.00 54.53 114 GLU A O 1
ATOM 855 N N . GLN A 1 115 ? 15.039 19.610 55.636 1.00 48.38 115 GLN A N 1
ATOM 856 C CA . GLN A 1 115 ? 15.625 20.951 55.699 1.00 48.38 115 GLN A CA 1
ATOM 857 C C . GLN A 1 115 ? 15.494 21.509 57.116 1.00 48.38 115 GLN A C 1
ATOM 859 O O . GLN A 1 115 ? 14.428 21.958 57.527 1.00 48.38 115 GLN A O 1
ATOM 864 N N . GLY A 1 116 ? 16.599 21.486 57.861 1.00 48.84 116 GLY A N 1
ATOM 865 C CA . GLY A 1 116 ? 16.687 22.200 59.128 1.00 48.84 116 GLY A CA 1
ATOM 866 C C . GLY A 1 116 ? 17.743 21.674 60.090 1.00 48.84 116 GLY A C 1
ATOM 867 O O . GLY A 1 116 ? 17.377 21.148 61.138 1.00 48.84 116 GLY A O 1
ATOM 868 N N . ARG A 1 117 ? 19.029 21.858 59.765 1.00 41.19 117 ARG A N 1
ATOM 869 C CA . ARG A 1 117 ? 20.076 22.309 60.701 1.00 41.19 117 ARG A CA 1
ATOM 870 C C . ARG A 1 117 ? 21.369 22.632 59.970 1.00 41.19 117 ARG A C 1
ATOM 872 O O . ARG A 1 117 ? 21.759 21.827 59.102 1.00 41.19 117 ARG A O 1
#